Protein AF-A0A3D4B0F4-F1 (afdb_monomer)

Radius of gyration: 15.71 Å; Cα contacts (8 Å, |Δi|>4): 217; chains: 1; bounding box: 36×39×37 Å

Mean predicted aligned error: 4.72 Å

Sequence (149 aa):
MQ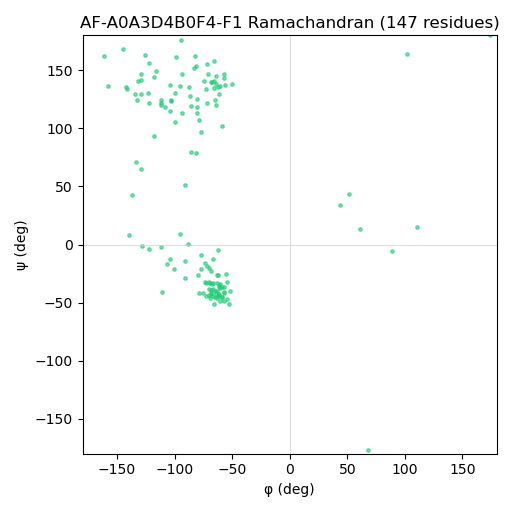TLDLKVFEVMEYTDGGFYTGSPDLPRSIVDAYYDGMPEAIGFVNGYTPAYTFTVRDKRPLISYDYYLSPTQPEADAAADLEELAVINRKRPYFLLMHVRNFSDIKRVQRVLNRLSPQFELVPLDTFLKMAGETPTFAERYRGDTQGG

Secondary structure (DSSP, 8-state):
-TTTT--EEEE---TTTHHHHS--SPPHHHHHHHHHH-TT-SEEEE-SS----EEEETTEEEE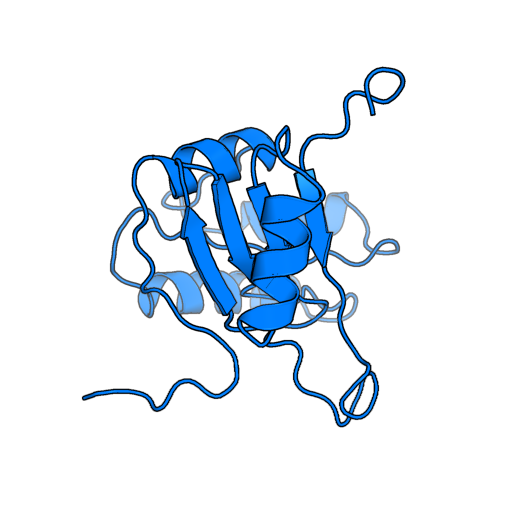E-SEEE-SSS-HHHHHHHHHHHHHH--SSS----EEE-TTS-HHHHHHHHTTS-TT-----HHHHHHHHHHS--SPPB-TT-----

Solvent-accessible surface area (backbone atoms only — not comparable to full-atom values): 8778 Å² total; per-residue (Å²): 106,84,90,74,74,68,35,70,49,78,44,78,61,40,89,66,52,36,92,88,67,28,60,46,38,44,39,61,72,60,53,50,52,50,55,72,75,41,74,79,40,49,25,38,37,30,35,75,50,56,30,68,26,30,44,68,55,95,44,24,20,35,43,28,22,66,36,54,55,58,86,80,60,54,54,67,57,57,27,50,53,56,51,50,52,52,66,71,48,71,59,77,74,64,90,81,36,70,39,71,54,91,87,52,56,68,68,56,54,50,58,22,58,72,66,50,63,89,89,66,80,94,69,58,69,69,60,47,31,46,51,43,19,72,62,63,66,74,70,76,39,39,43,87,63,76,87,77,129

pLDDT: mean 90.5, std 11.43, range [32.56, 98.38]

Foldseek 3Di:
DVVPPDQEEEDADAPQPGDPGDAQFAAPVVVVCCCVVRVRHLEYETHQAFHDAWDADPLHIYYYAHHEDDQPDDLVVLLVVVVVVCVVLVFPPDLHHYHDDPPHDPVSVVSSVVPHDPSDDDDDPSVSSNVCSVDPPDDHDGPPDDPDD

Structure (mmCIF, N/CA/C/O backbone):
data_AF-A0A3D4B0F4-F1
#
_entry.id   AF-A0A3D4B0F4-F1
#
loop_
_atom_site.group_PDB
_atom_site.id
_atom_site.type_symbol
_atom_site.label_atom_id
_atom_site.label_alt_id
_atom_site.label_comp_id
_atom_site.label_asym_id
_atom_site.label_entity_id
_atom_site.label_seq_id
_atom_site.pdbx_PDB_ins_code
_atom_site.Cartn_x
_atom_site.Cartn_y
_atom_site.Cartn_z
_atom_site.occupancy
_atom_site.B_iso_or_equiv
_atom_site.auth_seq_id
_atom_site.auth_comp_id
_atom_site.auth_asym_id
_atom_site.auth_atom_id
_atom_site.pdbx_PDB_model_num
ATOM 1 N N . MET A 1 1 ? 4.966 -16.691 16.009 1.00 57.59 1 MET A N 1
ATOM 2 C CA . MET A 1 1 ? 5.269 -15.253 15.816 1.00 57.59 1 MET A CA 1
ATOM 3 C C . MET A 1 1 ? 5.168 -14.424 17.106 1.00 57.59 1 MET A C 1
ATOM 5 O O . MET A 1 1 ? 5.315 -13.213 17.041 1.00 57.59 1 MET A O 1
ATOM 9 N N . GLN A 1 2 ? 5.025 -15.040 18.292 1.00 60.84 2 GLN A N 1
ATOM 10 C CA . GLN A 1 2 ? 4.823 -14.304 19.554 1.00 60.84 2 GLN A CA 1
ATOM 11 C C . GLN A 1 2 ? 6.057 -13.533 20.056 1.00 60.84 2 GLN A C 1
ATOM 13 O O . GLN A 1 2 ? 5.914 -12.598 20.831 1.00 60.84 2 GLN A O 1
ATOM 18 N N . THR A 1 3 ? 7.265 -13.882 19.606 1.00 72.62 3 THR A N 1
ATOM 19 C CA . THR A 1 3 ? 8.502 -13.215 20.051 1.00 72.62 3 THR A CA 1
ATOM 20 C C . THR A 1 3 ? 8.758 -11.873 19.358 1.00 72.62 3 THR A C 1
ATOM 22 O O . THR A 1 3 ? 9.437 -11.029 19.930 1.00 72.62 3 THR A O 1
ATOM 25 N N . LEU A 1 4 ? 8.245 -11.671 18.137 1.00 72.31 4 LEU A N 1
ATOM 26 C CA . LEU A 1 4 ? 8.558 -10.496 17.306 1.00 72.31 4 LEU A CA 1
ATOM 27 C C . LEU A 1 4 ? 7.363 -9.540 17.109 1.00 72.31 4 LEU A C 1
ATOM 29 O O . LEU A 1 4 ? 7.530 -8.524 16.447 1.00 72.31 4 LEU A O 1
ATOM 33 N N . ASP A 1 5 ? 6.181 -9.863 17.656 1.00 81.31 5 ASP A N 1
ATOM 34 C CA . ASP A 1 5 ? 4.910 -9.117 17.501 1.00 81.31 5 ASP A CA 1
ATOM 35 C C . ASP A 1 5 ? 4.623 -8.641 16.058 1.00 81.31 5 ASP A C 1
ATOM 37 O O . ASP A 1 5 ? 4.041 -7.585 15.816 1.00 81.31 5 ASP A O 1
ATOM 41 N N . LEU A 1 6 ? 5.043 -9.436 15.067 1.00 85.19 6 LEU A N 1
ATOM 42 C CA . LEU A 1 6 ? 4.792 -9.157 13.656 1.00 85.19 6 LEU A CA 1
ATOM 43 C C . LEU A 1 6 ? 3.371 -9.594 13.310 1.00 85.19 6 LEU A C 1
ATOM 45 O O . LEU A 1 6 ? 3.038 -10.775 13.422 1.00 85.19 6 LEU A O 1
ATOM 49 N N . LYS A 1 7 ? 2.542 -8.634 12.894 1.00 90.12 7 LYS A N 1
ATOM 50 C CA . LYS A 1 7 ? 1.128 -8.859 12.541 1.00 90.12 7 LYS A CA 1
ATOM 51 C C . LYS A 1 7 ? 0.737 -8.305 11.173 1.00 90.12 7 LYS A C 1
ATOM 53 O O . LYS A 1 7 ? -0.411 -8.454 10.767 1.00 90.12 7 LYS A O 1
ATOM 58 N N . VAL A 1 8 ? 1.673 -7.672 10.476 1.00 93.12 8 VAL A N 1
ATOM 59 C CA . VAL A 1 8 ? 1.498 -7.161 9.116 1.00 93.12 8 VAL A CA 1
ATOM 60 C C . VAL A 1 8 ? 2.567 -7.801 8.249 1.00 93.12 8 VAL A C 1
ATOM 62 O O . VAL A 1 8 ? 3.740 -7.797 8.624 1.00 93.12 8 VAL A O 1
ATOM 65 N N . PHE A 1 9 ? 2.154 -8.358 7.115 1.00 94.06 9 PHE A N 1
ATOM 66 C CA . PHE A 1 9 ? 3.040 -9.103 6.226 1.00 94.06 9 PHE A CA 1
ATOM 67 C C . PHE A 1 9 ? 2.922 -8.592 4.801 1.00 94.06 9 PHE A C 1
ATOM 69 O O . PHE A 1 9 ? 1.835 -8.267 4.329 1.00 94.06 9 PHE A O 1
ATOM 76 N N . GLU A 1 10 ? 4.058 -8.541 4.126 1.00 93.38 10 GLU A N 1
ATOM 77 C CA . GLU A 1 10 ? 4.158 -8.145 2.731 1.00 93.38 10 GLU A CA 1
ATOM 78 C C . GLU A 1 10 ? 4.369 -9.375 1.851 1.00 93.38 10 GLU A C 1
ATOM 80 O O . GLU A 1 10 ? 5.149 -10.273 2.182 1.00 93.38 10 GLU A O 1
ATOM 85 N N . VAL A 1 11 ? 3.661 -9.404 0.725 1.00 93.12 11 VAL A N 1
ATOM 86 C CA . VAL A 1 11 ? 3.781 -10.420 -0.313 1.00 93.12 11 VAL A CA 1
ATOM 87 C C . VAL A 1 11 ? 4.456 -9.792 -1.526 1.00 93.12 11 VAL A C 1
ATOM 89 O O . VAL A 1 11 ? 3.931 -8.861 -2.134 1.00 93.12 11 VAL A O 1
ATOM 92 N N . MET A 1 12 ? 5.623 -10.322 -1.888 1.00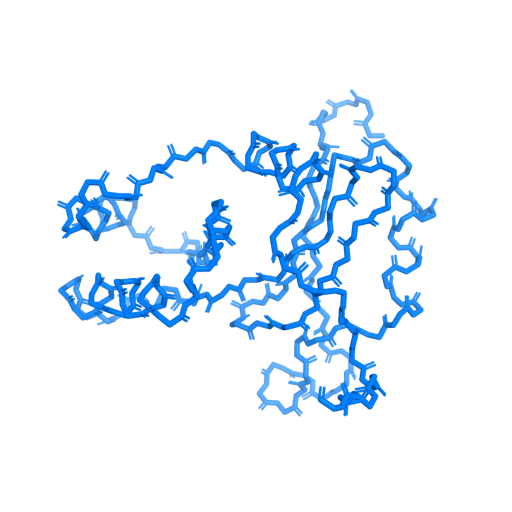 87.69 12 MET A N 1
ATOM 93 C CA . MET A 1 12 ? 6.330 -9.980 -3.121 1.00 87.69 12 MET A CA 1
ATOM 94 C C . MET A 1 12 ? 6.452 -11.238 -3.980 1.00 87.69 12 MET A C 1
ATOM 96 O O . MET A 1 12 ? 7.380 -12.027 -3.803 1.00 87.69 12 MET A O 1
ATOM 100 N N . GLU A 1 13 ? 5.500 -11.437 -4.888 1.00 81.88 13 GLU A N 1
ATOM 101 C CA . GLU A 1 13 ? 5.450 -12.610 -5.765 1.00 81.88 13 GLU A CA 1
ATOM 102 C C . GLU A 1 13 ? 6.005 -12.288 -7.162 1.00 81.88 13 GLU A C 1
ATOM 104 O O . GLU A 1 13 ? 5.611 -11.307 -7.790 1.00 81.88 13 GLU A O 1
ATOM 109 N N . TYR A 1 14 ? 6.914 -13.133 -7.654 1.00 75.56 14 TYR A N 1
ATOM 110 C CA . TYR A 1 14 ? 7.620 -12.975 -8.931 1.00 75.56 14 TYR A CA 1
ATOM 111 C C . TYR A 1 14 ? 7.790 -14.282 -9.715 1.00 75.56 14 TYR A C 1
ATOM 113 O O . TYR A 1 14 ? 8.502 -14.306 -10.722 1.00 75.56 14 TYR A O 1
ATOM 121 N N . THR A 1 15 ? 7.173 -15.386 -9.293 1.00 73.12 15 THR A N 1
ATOM 122 C CA . THR A 1 15 ? 7.355 -16.694 -9.940 1.00 73.12 15 THR A CA 1
ATOM 123 C C . THR A 1 15 ? 6.891 -16.712 -11.395 1.00 73.12 15 THR A C 1
ATOM 125 O O . THR A 1 15 ? 7.406 -17.491 -12.189 1.00 73.12 15 THR A O 1
ATOM 128 N N . ASP A 1 16 ? 5.948 -15.846 -11.766 1.00 70.12 16 ASP A N 1
ATOM 129 C CA . ASP A 1 16 ? 5.357 -15.780 -13.106 1.00 70.12 16 ASP A CA 1
ATOM 130 C C . ASP A 1 16 ? 6.108 -14.810 -14.033 1.00 70.12 16 ASP A C 1
ATOM 132 O O . ASP A 1 16 ? 5.512 -13.910 -14.605 1.00 70.12 16 ASP A O 1
ATOM 136 N N . GLY A 1 17 ? 7.435 -14.936 -14.137 1.00 64.31 17 GLY A N 1
ATOM 137 C CA . GLY A 1 17 ? 8.236 -14.140 -15.079 1.00 64.31 17 GLY A CA 1
ATOM 138 C C . GLY A 1 17 ? 9.164 -13.094 -14.456 1.00 64.31 17 GLY A C 1
ATOM 139 O O . GLY A 1 17 ? 9.673 -12.240 -15.171 1.00 64.31 17 GLY A O 1
ATOM 140 N N . GLY A 1 18 ? 9.454 -13.132 -13.156 1.00 64.62 18 GLY A N 1
ATOM 141 C CA . GLY A 1 18 ? 10.449 -12.245 -12.541 1.00 64.62 18 GLY A CA 1
ATOM 142 C C . GLY A 1 18 ? 10.051 -10.761 -12.518 1.00 64.62 18 GLY A C 1
ATOM 143 O O . GLY A 1 18 ? 8.962 -10.375 -12.930 1.00 64.62 18 GLY A O 1
ATOM 144 N N . PHE A 1 19 ? 10.958 -9.906 -12.034 1.00 64.25 19 PHE A N 1
ATOM 145 C CA . PHE A 1 19 ? 10.663 -8.498 -11.717 1.00 64.25 19 PHE A CA 1
ATOM 146 C C . PHE A 1 19 ? 10.112 -7.666 -12.886 1.00 64.25 19 PHE A C 1
ATOM 148 O O . PHE A 1 19 ? 9.275 -6.795 -12.677 1.00 64.25 19 PHE A O 1
ATOM 155 N N . TYR A 1 20 ? 10.603 -7.908 -14.104 1.00 66.19 20 TYR A N 1
ATOM 156 C CA . TYR A 1 20 ? 10.293 -7.076 -15.273 1.00 66.19 20 TYR A CA 1
ATOM 157 C C . TYR A 1 20 ? 9.224 -7.661 -16.191 1.00 66.19 20 TYR A C 1
ATOM 159 O O . TYR A 1 20 ? 8.655 -6.924 -16.991 1.00 66.19 20 TYR A O 1
ATOM 167 N N . THR A 1 21 ? 8.993 -8.973 -16.127 1.00 67.06 21 THR A N 1
ATOM 168 C CA . THR A 1 21 ? 8.099 -9.661 -17.068 1.00 67.06 21 THR A CA 1
ATOM 169 C C . THR A 1 21 ? 6.952 -10.399 -16.391 1.00 67.06 21 THR A C 1
ATOM 171 O O . THR A 1 21 ? 6.082 -10.902 -17.095 1.00 67.06 21 THR A O 1
ATOM 174 N N . GLY A 1 22 ? 6.916 -10.425 -15.055 1.00 74.75 22 GLY A N 1
ATOM 175 C CA . GLY A 1 22 ? 5.818 -11.002 -14.294 1.00 74.75 22 GLY A CA 1
ATOM 176 C C . GLY A 1 22 ? 4.799 -9.998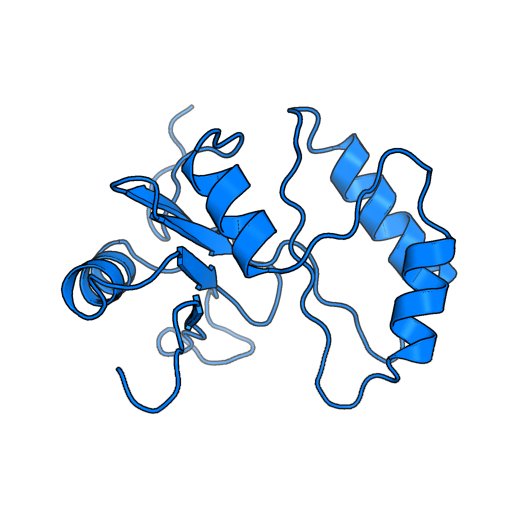 -13.777 1.00 74.75 22 GLY A C 1
ATOM 177 O O . GLY A 1 22 ? 5.046 -8.796 -13.696 1.00 74.75 22 GLY A O 1
ATOM 178 N N . SER A 1 23 ? 3.628 -10.523 -13.425 1.00 84.12 23 SER A N 1
ATOM 179 C CA . SER A 1 23 ? 2.544 -9.757 -12.813 1.00 84.12 23 SER A CA 1
ATOM 180 C C . SER A 1 23 ? 2.718 -9.698 -11.292 1.00 84.12 23 SER A C 1
ATOM 182 O O . SER A 1 23 ? 2.773 -10.765 -10.675 1.00 84.12 23 SER A O 1
ATOM 184 N N . PRO A 1 24 ? 2.692 -8.505 -10.668 1.00 88.06 24 PRO A N 1
ATOM 185 C CA . PRO A 1 24 ? 2.700 -8.380 -9.212 1.00 88.06 24 PRO A CA 1
ATOM 186 C C . PRO A 1 24 ? 1.325 -8.688 -8.585 1.00 88.06 24 PRO A C 1
ATOM 188 O O . PRO A 1 24 ? 1.210 -8.791 -7.366 1.00 88.06 24 PRO A O 1
ATOM 191 N N . ASP A 1 25 ? 0.271 -8.847 -9.396 1.00 92.12 25 ASP A N 1
ATOM 192 C CA . ASP A 1 25 ? -1.035 -9.320 -8.927 1.00 92.12 25 ASP A CA 1
ATOM 193 C C . ASP A 1 25 ? -0.954 -10.798 -8.508 1.00 92.12 25 ASP A C 1
ATOM 195 O O . ASP A 1 25 ? -0.349 -11.628 -9.198 1.00 92.12 25 ASP A O 1
ATOM 199 N N . LEU A 1 26 ? -1.627 -11.146 -7.414 1.00 93.62 26 LEU A N 1
ATOM 200 C CA . LEU A 1 26 ? -1.651 -12.491 -6.854 1.00 93.62 26 LEU A CA 1
ATOM 201 C C . LEU A 1 26 ? -2.878 -13.269 -7.336 1.00 93.62 26 LEU A C 1
ATOM 203 O O . LEU A 1 26 ? -3.996 -12.740 -7.323 1.00 93.62 26 LEU A O 1
ATOM 207 N N . PRO A 1 27 ? -2.718 -14.548 -7.712 1.00 93.19 27 PRO A N 1
ATOM 208 C CA . PRO A 1 27 ? -3.857 -15.430 -7.900 1.00 93.19 27 PRO A CA 1
ATOM 209 C C . PRO A 1 27 ? -4.465 -15.787 -6.537 1.00 93.19 27 PRO A C 1
ATOM 211 O O . PRO A 1 27 ? -3.776 -15.809 -5.512 1.00 93.19 27 PRO A O 1
ATOM 214 N N . ARG A 1 28 ? -5.757 -16.133 -6.536 1.00 95.31 28 ARG A N 1
ATOM 215 C CA . ARG A 1 28 ? -6.510 -16.468 -5.316 1.00 95.31 28 ARG A CA 1
ATOM 216 C C . ARG A 1 28 ? -5.819 -17.528 -4.455 1.00 95.31 28 ARG A C 1
ATOM 218 O O . ARG A 1 28 ? -5.740 -17.352 -3.249 1.00 95.31 28 ARG A O 1
ATOM 225 N N . SER A 1 29 ? -5.233 -18.555 -5.072 1.00 94.19 29 SER A N 1
ATOM 226 C CA . SER A 1 29 ? -4.552 -19.644 -4.361 1.00 94.19 29 SER A CA 1
ATOM 227 C C . SER A 1 29 ? -3.374 -19.182 -3.500 1.00 94.19 29 SER A C 1
ATOM 229 O O . SER A 1 29 ? -3.123 -19.762 -2.449 1.00 94.19 29 SER A O 1
ATOM 231 N N . ILE A 1 30 ? -2.644 -18.146 -3.931 1.00 94.38 30 ILE A N 1
ATOM 232 C CA . ILE A 1 30 ? -1.552 -17.582 -3.130 1.00 94.38 30 ILE A CA 1
ATOM 233 C C . ILE A 1 30 ? -2.138 -16.799 -1.964 1.00 94.38 30 ILE A C 1
ATOM 235 O O . ILE A 1 30 ? -1.711 -16.982 -0.830 1.00 94.38 30 ILE A O 1
ATOM 239 N N . VAL A 1 31 ? -3.167 -15.990 -2.219 1.00 96.44 31 VAL A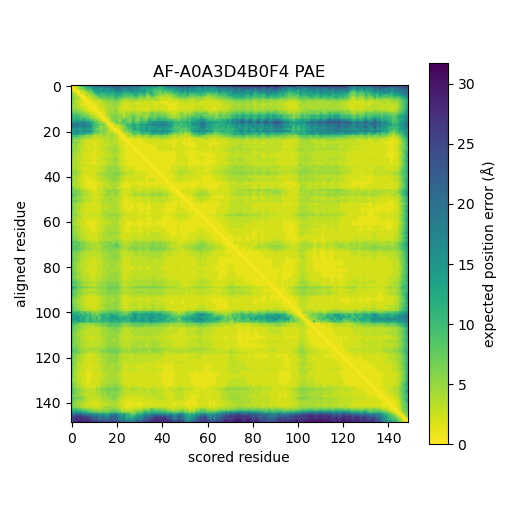 N 1
ATOM 240 C CA . VAL A 1 31 ? -3.850 -15.246 -1.159 1.00 96.44 31 VAL A CA 1
ATOM 241 C C . VAL A 1 31 ? -4.418 -16.192 -0.097 1.00 96.44 31 VAL A C 1
ATOM 243 O O . VAL A 1 31 ? -4.184 -15.974 1.088 1.00 96.44 31 VAL A O 1
ATOM 246 N N . ASP A 1 32 ? -5.078 -17.277 -0.504 1.00 96.69 32 ASP A N 1
ATOM 247 C CA . ASP A 1 32 ? -5.610 -18.308 0.396 1.00 96.69 32 ASP A CA 1
ATOM 248 C C . ASP A 1 32 ? -4.519 -18.871 1.319 1.00 96.69 32 ASP A C 1
ATOM 250 O O . ASP A 1 32 ? -4.693 -18.891 2.537 1.00 96.69 32 ASP A O 1
ATOM 254 N N . ALA A 1 33 ? -3.351 -19.211 0.765 1.00 96.19 33 ALA A N 1
ATOM 255 C CA . ALA A 1 33 ? -2.231 -19.733 1.543 1.00 96.19 33 ALA A CA 1
ATOM 256 C C . ALA A 1 33 ? -1.752 -18.765 2.644 1.00 96.19 33 ALA A C 1
ATOM 258 O O . ALA A 1 33 ? -1.401 -19.210 3.739 1.00 96.19 33 ALA A O 1
ATOM 259 N N . TYR A 1 34 ? -1.763 -17.450 2.393 1.00 95.69 34 TYR A N 1
ATOM 260 C CA . TYR A 1 34 ? -1.419 -16.448 3.410 1.00 95.69 34 TYR A CA 1
ATOM 261 C C . TYR A 1 34 ? -2.485 -16.341 4.504 1.00 95.69 34 TYR A C 1
ATOM 263 O O . TYR A 1 34 ? -2.141 -16.304 5.687 1.00 95.69 34 TYR A O 1
ATOM 271 N N . TYR A 1 35 ? -3.769 -16.331 4.140 1.00 97.06 35 TYR A N 1
ATOM 272 C CA . TYR A 1 35 ? -4.859 -16.271 5.119 1.00 97.06 35 TYR A CA 1
ATOM 273 C C . TYR A 1 35 ? -4.893 -17.498 6.038 1.00 97.06 35 TYR A C 1
ATOM 275 O O . TYR A 1 35 ? -5.120 -17.336 7.242 1.00 97.06 35 TYR A O 1
ATOM 283 N N . ASP A 1 36 ? -4.638 -18.684 5.480 1.00 96.81 36 ASP A N 1
ATOM 284 C CA . ASP A 1 36 ? -4.622 -19.957 6.205 1.00 96.81 36 ASP A CA 1
ATOM 285 C C . ASP A 1 36 ? -3.356 -20.111 7.058 1.00 96.81 36 ASP A C 1
ATOM 287 O O . ASP A 1 36 ? -3.414 -20.548 8.208 1.00 96.81 36 ASP A O 1
ATOM 291 N N . GLY A 1 37 ? -2.198 -19.724 6.513 1.00 94.94 37 GLY A N 1
ATOM 292 C CA . GLY A 1 37 ? -0.905 -19.842 7.188 1.00 94.94 37 GLY A CA 1
ATOM 293 C C . GLY A 1 37 ? -0.653 -18.782 8.264 1.00 94.94 37 GLY A C 1
ATOM 294 O O . GLY A 1 37 ? 0.183 -18.992 9.146 1.00 94.94 37 GLY A O 1
ATOM 295 N N . MET A 1 38 ? -1.358 -17.646 8.214 1.00 94.44 38 MET A N 1
ATOM 296 C CA . MET A 1 38 ? -1.162 -16.510 9.123 1.00 94.44 38 MET A CA 1
ATOM 297 C C . MET A 1 38 ? -2.486 -16.048 9.763 1.00 94.44 38 MET A C 1
ATOM 299 O O . MET A 1 38 ? -2.931 -14.916 9.548 1.00 94.44 38 MET A O 1
ATOM 303 N N . PRO A 1 39 ? -3.126 -16.888 10.600 1.00 93.19 39 PRO A N 1
ATOM 304 C CA . PRO A 1 39 ? -4.432 -16.582 11.187 1.00 93.19 39 PRO A CA 1
ATOM 305 C C . PRO A 1 39 ? -4.422 -15.355 12.114 1.00 93.19 39 PRO A C 1
ATOM 307 O O . PRO A 1 39 ? -5.441 -14.686 12.253 1.00 93.19 39 PRO A O 1
ATOM 310 N N . GLU A 1 40 ? -3.275 -15.026 12.716 1.00 92.44 40 GLU A N 1
ATOM 311 C CA . GLU A 1 40 ? -3.115 -13.893 13.644 1.00 92.44 40 GLU A CA 1
ATOM 312 C C . GLU A 1 40 ? -2.753 -12.561 12.952 1.00 92.44 40 GLU A C 1
ATOM 314 O O . GLU A 1 40 ? -2.559 -11.549 13.630 1.00 92.44 40 GLU A O 1
ATOM 319 N N . ALA A 1 41 ? -2.629 -12.539 11.619 1.00 95.38 41 ALA A N 1
ATOM 320 C CA . ALA A 1 41 ? -2.311 -11.317 10.8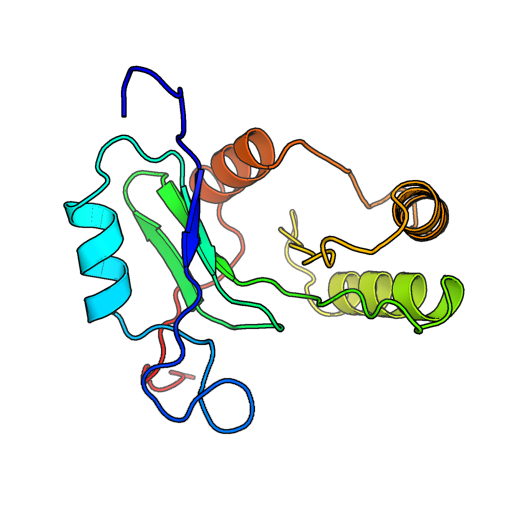86 1.00 95.38 41 ALA A CA 1
ATOM 321 C C . ALA A 1 41 ? -3.463 -10.300 10.964 1.00 95.38 41 ALA A C 1
ATOM 323 O O . ALA A 1 41 ? -4.633 -10.653 10.838 1.00 95.38 41 ALA A O 1
ATOM 324 N N . ILE A 1 42 ? -3.123 -9.021 11.120 1.00 96.50 42 ILE A N 1
ATOM 325 C CA . ILE A 1 42 ? -4.066 -7.901 10.999 1.00 96.50 42 ILE A CA 1
ATOM 326 C C . ILE A 1 42 ? -4.427 -7.677 9.527 1.00 96.50 42 ILE A C 1
ATOM 328 O O . ILE A 1 42 ? -5.547 -7.286 9.221 1.00 96.50 42 ILE A O 1
ATOM 332 N N . GLY A 1 43 ? -3.490 -7.938 8.617 1.00 97.25 43 GLY A N 1
ATOM 333 C CA . GLY A 1 43 ? -3.680 -7.802 7.182 1.00 97.25 43 GLY A CA 1
ATOM 334 C C . GLY A 1 43 ? -2.381 -8.021 6.418 1.00 97.25 43 GLY A C 1
ATOM 335 O O . GLY A 1 43 ? -1.319 -8.263 7.003 1.00 97.25 43 GLY A O 1
ATOM 336 N N . PHE A 1 44 ? -2.490 -7.912 5.102 1.00 97.81 44 PHE A N 1
ATOM 337 C CA . PHE A 1 44 ? -1.424 -8.175 4.153 1.00 97.81 44 PHE A CA 1
ATOM 338 C C . PHE A 1 44 ? -1.274 -7.000 3.189 1.00 97.81 44 PHE A C 1
ATOM 340 O O . PHE A 1 44 ? -2.257 -6.354 2.818 1.00 97.81 44 PHE A O 1
ATOM 347 N N . VAL A 1 45 ? -0.045 -6.748 2.756 1.00 97.25 45 VAL A N 1
ATOM 348 C CA . VAL A 1 45 ? 0.248 -5.825 1.656 1.00 97.25 45 VAL A CA 1
ATOM 349 C C . VAL A 1 45 ? 0.864 -6.590 0.491 1.00 97.25 45 VAL A C 1
ATOM 351 O O . VAL A 1 45 ? 1.510 -7.613 0.709 1.00 97.25 45 VAL A O 1
ATOM 354 N N . ASN A 1 46 ? 0.638 -6.144 -0.743 1.00 96.00 46 ASN A N 1
ATOM 355 C CA . ASN A 1 46 ? 1.118 -6.845 -1.936 1.00 96.00 46 ASN A CA 1
ATOM 356 C C . ASN A 1 46 ? 1.821 -5.924 -2.940 1.00 96.00 46 ASN A C 1
ATOM 358 O O . ASN A 1 46 ? 1.344 -4.830 -3.245 1.00 96.00 46 ASN A O 1
ATOM 362 N N . GLY A 1 47 ? 2.892 -6.447 -3.531 1.00 90.75 47 GLY A N 1
ATOM 363 C CA . GLY A 1 47 ? 3.610 -5.842 -4.643 1.00 90.75 47 GLY A CA 1
ATOM 364 C C . GLY A 1 47 ? 4.899 -5.143 -4.222 1.00 90.75 47 GLY A C 1
ATOM 365 O O . GLY A 1 47 ? 5.134 -4.846 -3.061 1.00 90.75 47 GLY A O 1
ATOM 366 N N . TYR A 1 48 ? 5.749 -4.872 -5.205 1.00 87.06 48 TYR A N 1
ATOM 367 C CA . TYR A 1 48 ? 6.899 -3.966 -5.069 1.00 87.06 48 TYR A CA 1
ATOM 368 C C . TYR A 1 48 ? 6.674 -2.701 -5.897 1.00 87.06 48 TYR A C 1
ATOM 370 O O . TYR A 1 48 ? 7.010 -1.587 -5.507 1.00 87.06 48 TYR A O 1
ATOM 378 N N . THR A 1 49 ? 6.132 -2.878 -7.095 1.00 87.75 49 THR A N 1
ATOM 379 C CA . THR A 1 49 ? 5.541 -1.823 -7.916 1.00 87.75 49 THR A CA 1
ATOM 380 C C . THR A 1 49 ? 4.036 -1.785 -7.656 1.00 87.75 49 THR A C 1
ATOM 382 O O . THR A 1 49 ? 3.536 -2.661 -6.942 1.00 87.75 49 THR A O 1
ATOM 385 N N . PRO A 1 50 ? 3.295 -0.831 -8.250 1.00 91.94 50 PRO A N 1
ATOM 386 C CA . PRO A 1 50 ? 1.845 -0.881 -8.201 1.00 91.94 50 PRO A CA 1
ATOM 387 C C . PRO A 1 50 ? 1.293 -2.246 -8.627 1.00 91.94 50 PRO A C 1
ATOM 389 O O . PRO A 1 50 ? 1.803 -2.853 -9.576 1.00 91.94 50 PRO A O 1
ATOM 392 N N . ALA A 1 51 ? 0.286 -2.721 -7.900 1.00 93.19 51 ALA A N 1
ATOM 393 C CA . ALA A 1 51 ? -0.3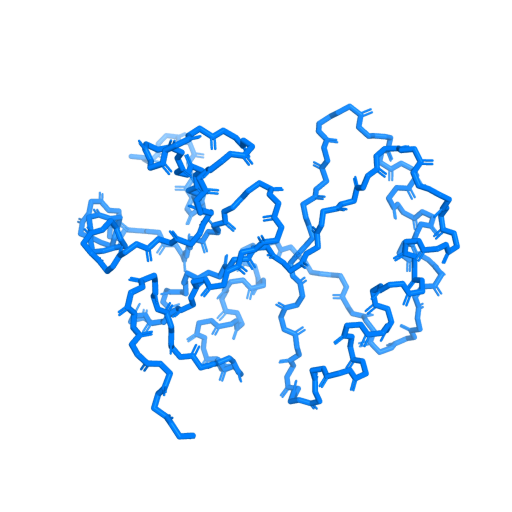96 -3.989 -8.133 1.00 93.19 51 ALA A CA 1
ATOM 394 C C . ALA A 1 51 ? -1.889 -3.857 -7.798 1.00 93.19 51 ALA A C 1
ATOM 396 O O . ALA A 1 51 ? -2.324 -2.869 -7.210 1.00 93.19 51 ALA A O 1
ATOM 397 N N . TYR A 1 52 ? -2.689 -4.850 -8.179 1.00 93.44 52 TYR A N 1
ATOM 398 C CA . TYR A 1 52 ? -4.150 -4.756 -8.182 1.00 93.44 52 TYR A CA 1
ATOM 399 C C . TYR A 1 52 ? -4.828 -6.010 -7.631 1.00 93.44 52 TYR A C 1
ATOM 401 O O . TYR A 1 52 ? -5.816 -6.495 -8.184 1.00 93.44 52 TYR A O 1
ATOM 409 N N . THR A 1 53 ? -4.294 -6.548 -6.536 1.00 96.06 53 THR A N 1
ATOM 410 C CA . THR A 1 53 ? -4.961 -7.585 -5.736 1.00 96.06 53 THR A CA 1
ATOM 411 C C . THR A 1 53 ? -5.534 -6.976 -4.469 1.00 96.06 53 THR A C 1
ATOM 413 O O . THR A 1 53 ? -4.798 -6.367 -3.688 1.00 96.06 53 THR A O 1
ATOM 416 N N . PHE A 1 54 ? -6.834 -7.171 -4.269 1.00 97.19 54 PHE A N 1
ATOM 417 C CA . PHE A 1 54 ? -7.576 -6.616 -3.147 1.00 97.19 54 PHE A CA 1
ATOM 418 C C . PHE A 1 54 ? -8.591 -7.632 -2.635 1.00 97.19 54 PHE A C 1
ATOM 420 O O . PHE A 1 54 ? -9.328 -8.225 -3.417 1.00 97.19 54 PHE A O 1
ATOM 427 N N . THR A 1 55 ? -8.663 -7.832 -1.325 1.00 98.06 55 THR A N 1
ATOM 428 C CA . THR A 1 55 ? -9.720 -8.631 -0.683 1.00 98.06 55 THR A CA 1
ATOM 429 C C . THR A 1 55 ? -9.787 -8.286 0.800 1.00 98.06 55 THR A C 1
ATOM 431 O O . THR A 1 55 ? -8.844 -7.723 1.357 1.00 98.06 55 THR A O 1
ATOM 434 N N . VAL A 1 56 ? -10.898 -8.619 1.453 1.00 98.12 56 VAL A N 1
ATOM 435 C CA . VAL A 1 56 ? -11.021 -8.577 2.911 1.00 98.12 56 VAL A CA 1
ATOM 436 C C . VAL A 1 56 ? -11.688 -9.857 3.380 1.00 98.12 56 VAL A C 1
ATOM 438 O O . VAL A 1 56 ? -12.759 -10.210 2.894 1.00 98.12 56 VAL A O 1
ATOM 441 N N . ARG A 1 57 ? -11.085 -10.529 4.365 1.00 97.38 57 ARG A N 1
ATOM 442 C CA . ARG A 1 57 ? -11.660 -11.719 5.008 1.00 97.38 57 ARG A CA 1
ATOM 443 C C . ARG A 1 57 ? -11.558 -11.569 6.511 1.00 97.38 57 ARG A C 1
ATOM 445 O O . ARG A 1 57 ? -10.473 -11.322 7.027 1.00 97.38 57 ARG A O 1
ATOM 452 N N . ASP A 1 58 ? -12.684 -11.666 7.209 1.00 96.25 58 ASP A N 1
ATOM 453 C CA . ASP A 1 58 ? -12.750 -11.508 8.669 1.00 96.25 58 ASP A CA 1
ATOM 454 C C . ASP A 1 58 ? -12.073 -10.219 9.167 1.00 96.25 58 ASP A C 1
ATOM 456 O O . ASP A 1 58 ? -11.309 -10.231 10.128 1.00 96.25 58 ASP A O 1
ATOM 460 N N . LYS A 1 59 ? -12.322 -9.100 8.469 1.00 97.56 59 LYS A N 1
ATOM 461 C CA . LYS A 1 59 ? -11.698 -7.784 8.713 1.00 97.56 59 LYS A CA 1
ATOM 462 C C . LYS A 1 59 ? -10.171 -7.740 8.557 1.00 97.56 59 LYS A C 1
ATOM 464 O O . LYS A 1 59 ? -9.555 -6.755 8.948 1.00 97.56 59 LYS A O 1
ATOM 469 N N . ARG A 1 60 ? -9.556 -8.764 7.969 1.00 97.75 60 ARG A N 1
ATOM 470 C CA . ARG A 1 60 ? -8.137 -8.780 7.606 1.00 97.75 60 ARG A CA 1
ATOM 471 C C . ARG A 1 60 ? -8.027 -8.464 6.116 1.00 97.75 60 ARG A C 1
ATOM 473 O O . ARG A 1 60 ? -8.409 -9.316 5.305 1.00 97.75 60 ARG A O 1
ATOM 480 N N . PRO A 1 61 ? -7.601 -7.258 5.714 1.00 98.25 61 PRO A N 1
ATOM 481 C CA . PRO A 1 61 ? -7.499 -6.918 4.304 1.00 98.25 61 PRO A CA 1
ATOM 482 C C . PRO A 1 61 ? -6.181 -7.418 3.701 1.00 98.25 61 PRO A C 1
ATOM 484 O O . PRO A 1 61 ? -5.168 -7.496 4.394 1.00 98.25 61 PRO A O 1
ATOM 487 N N . LEU A 1 62 ? -6.192 -7.700 2.402 1.00 98.19 62 LEU A N 1
ATOM 488 C CA . LEU A 1 62 ? -5.007 -7.713 1.551 1.00 98.19 62 LEU A CA 1
ATOM 489 C C . LEU A 1 62 ? -5.137 -6.549 0.574 1.00 98.19 62 LEU A C 1
ATOM 491 O O . LEU A 1 62 ? -6.129 -6.477 -0.152 1.00 98.19 62 LEU A O 1
ATOM 495 N N . ILE A 1 63 ? -4.163 -5.638 0.581 1.00 97.50 63 ILE A N 1
ATOM 496 C CA . ILE A 1 63 ? -4.174 -4.417 -0.238 1.00 97.50 63 ILE A CA 1
ATOM 497 C C . ILE A 1 63 ? -2.855 -4.307 -0.989 1.00 97.50 63 ILE A C 1
ATOM 499 O O . ILE A 1 63 ? -1.782 -4.432 -0.406 1.00 97.50 63 ILE A O 1
ATOM 503 N N . SER A 1 64 ? -2.930 -4.085 -2.292 1.00 96.56 64 SER A N 1
ATOM 504 C CA . SER A 1 64 ? -1.736 -3.875 -3.104 1.00 96.56 64 SER A CA 1
ATOM 505 C C . SER A 1 64 ? -1.228 -2.438 -3.010 1.00 96.56 64 SER A C 1
ATOM 507 O O . SER A 1 64 ? -2.008 -1.526 -2.758 1.00 96.56 64 SER A O 1
ATOM 509 N N . TYR A 1 65 ? 0.071 -2.225 -3.223 1.00 96.25 65 TYR A N 1
ATOM 510 C CA . TYR A 1 65 ? 0.602 -0.874 -3.392 1.00 96.25 65 TYR A CA 1
ATOM 511 C C . TYR A 1 65 ? -0.041 -0.190 -4.601 1.00 96.25 65 TYR A C 1
ATOM 513 O O . TYR A 1 65 ? -0.134 -0.781 -5.674 1.00 96.25 65 TYR A O 1
ATOM 521 N N . ASP A 1 66 ? -0.417 1.076 -4.441 1.00 95.69 66 ASP A N 1
ATOM 522 C CA . ASP A 1 66 ? -0.937 1.920 -5.521 1.00 95.69 66 ASP A CA 1
ATOM 523 C C . ASP A 1 66 ? 0.184 2.687 -6.221 1.00 95.69 66 ASP A C 1
ATOM 525 O O . ASP A 1 66 ? 0.089 3.027 -7.400 1.00 95.69 66 ASP A O 1
ATOM 529 N N . TYR A 1 67 ? 1.258 2.982 -5.484 1.00 95.50 67 TYR A N 1
ATOM 530 C CA . TYR A 1 67 ? 2.318 3.867 -5.944 1.00 95.50 67 TYR A CA 1
ATOM 531 C C . TYR A 1 67 ? 3.699 3.386 -5.508 1.00 95.50 67 TYR A C 1
ATOM 533 O O . TYR A 1 67 ? 3.921 3.047 -4.345 1.00 95.50 67 TYR A O 1
ATOM 541 N N . TYR A 1 68 ? 4.659 3.416 -6.432 1.00 94.00 68 TYR A N 1
ATOM 542 C CA . TYR A 1 68 ? 6.073 3.216 -6.127 1.00 94.00 68 TYR A CA 1
ATOM 543 C C . TYR A 1 68 ? 6.793 4.562 -6.158 1.00 94.00 68 TYR A C 1
ATOM 545 O O . TYR A 1 68 ? 6.941 5.176 -7.216 1.00 94.00 68 TYR A O 1
ATOM 553 N N . LEU A 1 69 ? 7.297 5.004 -5.005 1.00 94.19 69 LEU A N 1
ATOM 554 C CA . LEU A 1 69 ? 8.057 6.243 -4.924 1.00 94.19 69 LEU A CA 1
ATOM 555 C C . LEU A 1 69 ? 9.472 6.029 -5.461 1.00 94.19 69 LEU A C 1
ATOM 557 O O . LEU A 1 69 ? 10.384 5.613 -4.740 1.00 94.19 69 LEU A O 1
ATOM 561 N N . SER A 1 70 ? 9.669 6.376 -6.733 1.00 90.69 70 SER A N 1
ATOM 562 C CA . SER A 1 70 ? 10.991 6.361 -7.350 1.00 90.69 70 SER A CA 1
ATOM 563 C C . SER A 1 70 ? 11.974 7.243 -6.562 1.00 90.69 70 SER A C 1
ATOM 565 O O . SER A 1 70 ? 11.616 8.356 -6.156 1.00 90.69 70 SER A O 1
ATOM 567 N N . PRO A 1 71 ? 13.225 6.792 -6.346 1.00 87.06 71 PRO A N 1
ATOM 568 C CA . PRO A 1 71 ? 14.233 7.556 -5.610 1.00 87.06 71 PRO A CA 1
ATOM 569 C C . PRO A 1 71 ? 14.704 8.810 -6.360 1.00 87.06 71 PRO A C 1
ATOM 571 O O . PRO A 1 71 ? 15.193 9.744 -5.731 1.00 87.06 71 PRO A O 1
ATOM 574 N N . THR A 1 72 ? 14.562 8.837 -7.688 1.00 89.31 72 THR A N 1
ATOM 575 C CA . THR A 1 72 ? 15.061 9.918 -8.554 1.00 89.31 72 THR A CA 1
ATOM 576 C C . THR A 1 72 ? 13.973 10.867 -9.038 1.00 89.31 72 THR A C 1
ATOM 578 O O . THR A 1 72 ? 14.294 11.925 -9.572 1.00 89.31 72 THR A O 1
ATOM 581 N N . GLN A 1 73 ? 12.698 10.515 -8.860 1.00 92.31 73 GLN A N 1
ATOM 582 C CA . GLN A 1 73 ? 11.591 11.368 -9.283 1.00 92.31 73 GLN A CA 1
ATOM 583 C C . GLN A 1 73 ? 11.587 12.690 -8.494 1.00 92.31 73 GLN A C 1
ATOM 585 O O . GLN A 1 73 ? 11.814 12.674 -7.277 1.00 92.31 73 GLN A O 1
ATOM 590 N N . PRO A 1 74 ? 11.330 13.840 -9.137 1.00 95.44 74 PRO A N 1
ATOM 591 C CA . PRO A 1 74 ? 11.177 15.102 -8.425 1.00 95.44 74 PRO A CA 1
ATOM 592 C C . PRO A 1 74 ? 10.061 15.038 -7.374 1.00 95.44 74 PRO A C 1
ATOM 594 O O . PRO A 1 74 ? 9.027 14.408 -7.569 1.00 95.44 74 PRO A O 1
ATOM 597 N N . GLU A 1 75 ? 10.264 15.705 -6.236 1.00 95.94 75 GLU A N 1
ATOM 598 C CA . GLU A 1 75 ? 9.305 15.675 -5.119 1.00 95.94 75 GLU A CA 1
ATOM 599 C C . GLU A 1 75 ? 7.941 16.273 -5.489 1.00 95.94 75 GLU A C 1
ATOM 601 O O . GLU A 1 75 ? 6.920 15.838 -4.966 1.00 95.94 75 GLU A O 1
ATOM 606 N N . ALA A 1 76 ? 7.937 17.283 -6.364 1.00 97.56 76 ALA A N 1
ATOM 607 C CA . ALA A 1 76 ? 6.714 17.913 -6.850 1.00 97.56 76 ALA A CA 1
ATOM 608 C C . ALA A 1 76 ? 5.907 16.960 -7.739 1.00 97.56 76 ALA A C 1
ATOM 610 O O . ALA A 1 76 ? 4.698 16.862 -7.561 1.00 97.56 76 ALA A O 1
ATOM 611 N N . ASP A 1 77 ? 6.582 16.220 -8.620 1.00 97.94 77 ASP A N 1
ATOM 612 C CA . ASP A 1 77 ? 5.942 15.256 -9.517 1.00 97.94 77 ASP A CA 1
ATOM 613 C C . ASP A 1 77 ? 5.359 14.089 -8.716 1.00 97.94 77 ASP A C 1
ATOM 615 O O . ASP A 1 77 ? 4.202 13.739 -8.893 1.00 97.94 77 ASP A O 1
ATOM 619 N N . ALA A 1 78 ? 6.112 13.555 -7.748 1.00 96.94 78 ALA A N 1
ATOM 620 C CA . ALA A 1 78 ? 5.604 12.494 -6.880 1.00 96.94 78 ALA A CA 1
ATOM 621 C C . ALA A 1 78 ? 4.371 12.936 -6.070 1.00 96.94 78 ALA A C 1
ATOM 623 O O . ALA A 1 78 ? 3.450 12.152 -5.870 1.00 96.94 78 ALA A O 1
ATOM 624 N N . ALA A 1 79 ? 4.334 14.188 -5.599 1.00 98.06 79 ALA A N 1
ATOM 625 C CA . ALA A 1 79 ? 3.154 14.721 -4.921 1.00 98.06 79 ALA A CA 1
ATOM 626 C C . ALA A 1 79 ? 1.964 14.888 -5.883 1.00 98.06 79 ALA A C 1
ATOM 628 O O . ALA A 1 79 ? 0.836 14.581 -5.507 1.00 98.06 79 ALA A O 1
ATOM 629 N N . ALA A 1 80 ? 2.212 15.335 -7.118 1.00 98.38 80 ALA A N 1
ATOM 630 C CA . ALA A 1 80 ? 1.180 15.474 -8.142 1.00 98.38 80 ALA A CA 1
ATOM 631 C C . ALA A 1 80 ? 0.562 14.120 -8.530 1.00 98.38 80 ALA A C 1
ATOM 633 O O . ALA A 1 80 ? -0.660 14.025 -8.613 1.00 98.38 80 ALA A O 1
ATOM 634 N N . ASP A 1 81 ? 1.375 13.070 -8.670 1.00 97.81 81 ASP A N 1
ATOM 635 C CA . ASP A 1 81 ? 0.890 11.716 -8.964 1.00 97.81 81 ASP A CA 1
ATOM 636 C C . ASP A 1 81 ? -0.032 11.193 -7.847 1.00 97.81 81 ASP A C 1
ATOM 638 O O . ASP A 1 81 ? -1.093 10.622 -8.107 1.00 97.81 81 ASP A O 1
ATOM 642 N N . LEU A 1 82 ? 0.334 11.421 -6.579 1.00 97.81 82 LEU A N 1
ATOM 643 C CA . LEU A 1 82 ? -0.489 11.031 -5.427 1.00 97.81 82 LEU A CA 1
ATOM 644 C C . LEU A 1 82 ? -1.826 11.791 -5.390 1.00 97.81 82 LEU A C 1
ATOM 646 O O . LEU A 1 82 ? -2.865 11.193 -5.102 1.00 97.81 82 LEU A O 1
ATOM 650 N N . GLU A 1 83 ? -1.819 13.088 -5.709 1.00 98.19 83 GLU A N 1
ATOM 651 C CA . GLU A 1 83 ? -3.038 13.894 -5.851 1.00 98.19 83 GLU A CA 1
ATOM 652 C C . GLU A 1 83 ? -3.935 13.373 -6.979 1.00 98.19 83 GLU A C 1
ATOM 654 O O . GLU A 1 83 ? -5.144 13.213 -6.791 1.00 98.19 83 GLU A O 1
ATOM 659 N N . GLU A 1 84 ? -3.357 13.047 -8.135 1.00 98.00 84 GLU A N 1
ATOM 660 C CA . GLU A 1 84 ? -4.096 12.487 -9.266 1.00 98.00 84 GLU A CA 1
ATOM 661 C C . GLU A 1 84 ? -4.746 11.145 -8.903 1.00 98.00 84 GLU A C 1
ATOM 663 O O . GLU A 1 84 ? -5.941 10.949 -9.153 1.00 98.00 84 GLU A O 1
ATOM 668 N N . LEU A 1 85 ? -4.020 10.259 -8.213 1.00 97.06 85 LEU A N 1
ATOM 669 C CA . LEU A 1 85 ? -4.579 9.005 -7.702 1.00 97.06 85 LEU A CA 1
ATOM 670 C C . LEU A 1 85 ? -5.790 9.244 -6.790 1.00 97.06 85 LEU A C 1
ATOM 672 O O . LEU A 1 85 ? -6.787 8.524 -6.899 1.00 97.06 85 LEU A O 1
ATOM 676 N N . ALA A 1 86 ? -5.748 10.257 -5.920 1.00 96.69 86 ALA A N 1
ATOM 677 C CA . ALA A 1 86 ? -6.881 10.606 -5.064 1.00 96.69 86 ALA A CA 1
ATOM 678 C C . ALA A 1 86 ? -8.067 11.201 -5.844 1.00 96.69 86 ALA A C 1
ATOM 680 O O . ALA A 1 86 ? -9.226 10.971 -5.472 1.00 96.69 86 ALA A O 1
ATOM 681 N N . VAL A 1 87 ? -7.814 11.944 -6.924 1.00 96.69 87 VAL A N 1
ATOM 682 C CA . VAL A 1 87 ? -8.857 12.489 -7.812 1.00 96.69 87 VAL A CA 1
ATOM 683 C C . VAL A 1 87 ? -9.568 11.378 -8.587 1.00 96.69 87 VAL A C 1
ATOM 685 O O . VAL A 1 87 ? -10.800 11.401 -8.704 1.00 96.69 87 VAL A O 1
ATOM 688 N N 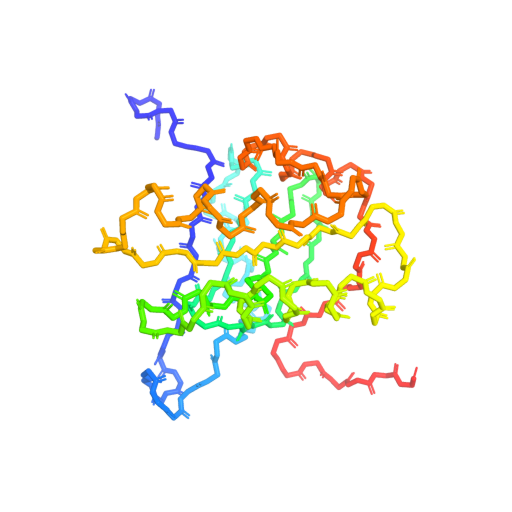. ILE A 1 88 ? -8.815 10.402 -9.100 1.00 96.12 88 ILE A N 1
ATOM 689 C CA . ILE A 1 88 ? -9.353 9.273 -9.868 1.00 96.12 88 ILE A CA 1
ATOM 690 C C . ILE A 1 88 ? -10.153 8.338 -8.951 1.00 96.12 88 ILE A C 1
ATOM 692 O O . ILE A 1 88 ? -11.290 7.972 -9.261 1.00 96.12 88 ILE A O 1
ATOM 696 N N . ASN A 1 89 ? -9.615 8.003 -7.778 1.00 94.50 89 ASN A N 1
ATOM 697 C CA . ASN A 1 89 ? -10.267 7.109 -6.826 1.00 94.50 89 ASN A CA 1
ATOM 698 C C . ASN A 1 89 ? -11.235 7.872 -5.927 1.00 94.50 89 ASN A C 1
ATOM 700 O O . ASN A 1 89 ? -10.896 8.170 -4.795 1.00 94.50 89 ASN A O 1
ATOM 704 N N . ARG A 1 90 ? -12.447 8.202 -6.395 1.00 93.19 90 ARG A N 1
ATOM 705 C CA . ARG A 1 90 ? -13.385 9.111 -5.688 1.00 93.19 90 ARG A CA 1
ATOM 706 C C . ARG A 1 90 ? -14.062 8.557 -4.428 1.00 93.19 90 ARG A C 1
ATOM 708 O O . ARG A 1 90 ? -14.590 9.338 -3.639 1.00 93.19 90 ARG A O 1
ATOM 715 N N . LYS A 1 91 ? -14.089 7.238 -4.221 1.00 95.38 91 LYS A N 1
ATOM 716 C CA . LYS A 1 91 ? -14.705 6.642 -3.022 1.00 95.38 91 LYS A CA 1
ATOM 717 C C . LYS A 1 91 ? -13.807 6.902 -1.807 1.00 95.38 91 LYS A C 1
ATOM 719 O O . LYS A 1 91 ? -12.591 6.767 -1.900 1.00 95.38 91 LYS A O 1
ATOM 724 N N . ARG A 1 92 ? -14.392 7.340 -0.688 1.00 94.38 92 ARG A N 1
ATOM 725 C CA . ARG A 1 92 ? -13.660 7.745 0.525 1.00 94.38 92 ARG A CA 1
ATOM 726 C C . ARG A 1 92 ? -14.020 6.843 1.720 1.00 94.38 92 ARG A C 1
ATOM 728 O O . ARG A 1 92 ? -15.189 6.468 1.817 1.00 94.38 92 ARG A O 1
ATOM 735 N N . PRO A 1 93 ? -13.064 6.529 2.618 1.00 94.94 93 PRO A N 1
ATOM 736 C CA . PRO A 1 93 ? -11.629 6.823 2.500 1.00 94.94 93 PRO A CA 1
ATOM 737 C C . PRO A 1 93 ? -10.987 6.076 1.319 1.00 94.94 93 PRO A C 1
ATOM 739 O O . PRO A 1 93 ? -11.399 4.967 0.986 1.00 94.94 93 PRO A O 1
ATOM 742 N N . TYR A 1 94 ? -10.018 6.705 0.652 1.00 96.25 94 TYR A N 1
ATOM 743 C CA . TYR A 1 94 ? -9.181 6.032 -0.341 1.00 96.25 94 TYR A CA 1
ATOM 744 C C . TYR A 1 94 ? -7.924 5.547 0.376 1.00 96.25 94 TYR A C 1
ATOM 746 O O . TYR A 1 94 ? -7.141 6.351 0.879 1.00 96.25 94 TYR A O 1
ATOM 754 N N . PHE A 1 95 ? -7.778 4.230 0.468 1.00 96.88 95 PHE A N 1
ATOM 755 C CA . PHE A 1 95 ? -6.652 3.582 1.126 1.00 96.88 95 PHE A CA 1
ATOM 756 C C . PHE A 1 95 ? -5.449 3.544 0.178 1.00 96.88 95 PHE A C 1
ATOM 758 O O . PHE A 1 95 ? -5.189 2.513 -0.425 1.00 96.88 95 PHE A O 1
ATOM 765 N N . LEU A 1 96 ? -4.746 4.676 0.049 1.00 96.81 96 LEU A N 1
ATOM 766 C CA . LEU A 1 96 ? -3.558 4.812 -0.800 1.00 96.81 96 LEU A CA 1
ATOM 767 C C . LEU A 1 96 ? -2.324 4.253 -0.088 1.00 96.81 96 LEU A C 1
ATOM 769 O O . LEU A 1 96 ? -1.842 4.841 0.885 1.00 96.81 96 LEU A O 1
ATOM 773 N N . LEU A 1 97 ? -1.775 3.156 -0.603 1.00 96.00 97 LEU A N 1
ATOM 774 C CA . LEU A 1 97 ? -0.541 2.564 -0.107 1.00 96.00 97 LEU A CA 1
ATOM 775 C C . LEU A 1 97 ? 0.642 2.889 -1.033 1.00 96.00 97 LEU A C 1
ATOM 777 O O . LEU A 1 97 ? 0.641 2.578 -2.223 1.00 96.00 97 LEU A O 1
ATOM 781 N N . MET A 1 98 ? 1.690 3.498 -0.471 1.00 94.88 98 MET A N 1
ATOM 782 C CA . MET A 1 98 ? 2.895 3.895 -1.204 1.00 94.88 98 MET A CA 1
ATOM 783 C C . MET A 1 98 ? 4.104 3.062 -0.774 1.00 94.88 98 MET A C 1
ATOM 785 O O . MET A 1 98 ? 4.488 3.070 0.397 1.00 94.88 98 MET A O 1
ATOM 789 N N . HIS A 1 99 ? 4.757 2.405 -1.730 1.00 93.50 99 HIS A N 1
ATOM 790 C CA . HIS A 1 99 ? 6.024 1.729 -1.489 1.00 93.50 99 HIS A CA 1
ATOM 791 C C . HIS A 1 99 ? 7.173 2.742 -1.526 1.00 93.50 99 HIS A C 1
ATOM 793 O O . HIS A 1 99 ? 7.371 3.466 -2.506 1.00 93.50 99 HIS A O 1
ATOM 799 N N . VAL A 1 100 ? 7.954 2.773 -0.444 1.00 91.12 100 VAL A N 1
ATOM 800 C CA . VAL A 1 100 ? 9.157 3.597 -0.303 1.00 91.12 100 VAL A CA 1
ATOM 801 C C . VAL A 1 100 ? 10.378 2.690 -0.276 1.00 91.12 100 VAL A C 1
ATOM 803 O O . VAL A 1 100 ? 10.541 1.872 0.626 1.00 91.12 100 VAL A O 1
ATOM 806 N N . ARG A 1 101 ? 11.285 2.872 -1.238 1.00 83.50 101 ARG A N 1
ATOM 807 C CA . ARG A 1 101 ? 12.501 2.061 -1.317 1.00 83.50 101 ARG A CA 1
ATOM 808 C C . ARG A 1 101 ? 13.421 2.308 -0.123 1.00 83.50 101 ARG A C 1
ATOM 810 O O . ARG A 1 101 ? 13.624 3.457 0.264 1.00 83.50 101 ARG A O 1
ATOM 817 N N . ASN A 1 102 ? 14.046 1.247 0.383 1.00 70.06 102 ASN A N 1
ATOM 818 C CA . ASN A 1 102 ? 14.880 1.239 1.591 1.00 70.06 102 ASN A CA 1
ATOM 819 C C . ASN A 1 102 ? 16.054 2.239 1.609 1.00 70.06 102 ASN A C 1
ATOM 821 O O . ASN A 1 102 ? 16.489 2.633 2.685 1.00 70.06 102 ASN A O 1
ATOM 825 N N . PHE A 1 103 ? 16.577 2.652 0.451 1.00 74.19 103 PHE A N 1
ATOM 826 C CA . PHE A 1 103 ? 17.627 3.678 0.361 1.00 74.19 103 PHE A CA 1
ATOM 827 C C . PHE A 1 103 ? 17.091 5.097 0.110 1.00 74.19 103 PHE A C 1
ATOM 829 O O . PHE A 1 103 ? 17.863 6.012 -0.173 1.00 74.19 103 PHE A O 1
ATOM 836 N N . SER A 1 104 ? 15.775 5.296 0.192 1.00 74.88 104 SER A N 1
ATOM 837 C CA . SER A 1 104 ? 15.182 6.631 0.148 1.00 74.88 104 SER A CA 1
ATOM 838 C C . SER A 1 104 ? 15.417 7.357 1.469 1.00 74.88 104 SER A C 1
ATOM 840 O O . SER A 1 104 ? 15.292 6.780 2.546 1.00 74.88 104 SER A O 1
ATOM 842 N N . ASP A 1 105 ? 15.710 8.652 1.389 1.00 82.75 105 ASP A N 1
ATOM 843 C CA . ASP A 1 105 ? 15.806 9.514 2.565 1.00 82.75 105 ASP A CA 1
ATOM 844 C C . ASP A 1 105 ? 14.405 9.772 3.141 1.00 82.75 105 ASP A C 1
ATOM 846 O O . ASP A 1 105 ? 13.536 10.327 2.462 1.00 82.75 105 ASP A O 1
ATOM 850 N N . ILE A 1 106 ? 14.189 9.422 4.412 1.00 87.38 106 ILE A N 1
ATOM 851 C CA . ILE A 1 106 ? 12.935 9.696 5.125 1.00 87.38 106 ILE A CA 1
ATOM 852 C C . ILE A 1 106 ? 12.556 11.184 5.071 1.00 87.38 106 ILE A C 1
ATOM 854 O O . ILE A 1 106 ? 11.376 11.517 4.967 1.00 87.38 106 ILE A O 1
ATOM 858 N N . LYS A 1 107 ? 13.539 12.096 5.038 1.00 91.56 107 LYS A N 1
ATOM 859 C CA . LYS A 1 107 ? 13.279 13.533 4.886 1.00 91.56 107 LYS A CA 1
ATOM 860 C C . LYS A 1 107 ? 12.710 13.864 3.510 1.00 91.56 107 LYS A C 1
ATOM 862 O O . LYS A 1 107 ? 11.902 14.780 3.400 1.00 91.56 107 LYS A O 1
ATOM 867 N N . ARG A 1 108 ? 13.113 13.145 2.455 1.00 92.31 108 ARG A N 1
ATOM 868 C CA . ARG A 1 108 ? 12.516 13.297 1.118 1.00 92.31 108 ARG A CA 1
ATOM 869 C C . ARG A 1 108 ? 11.058 12.861 1.135 1.00 92.31 108 ARG A C 1
ATOM 871 O O . ARG A 1 108 ? 10.219 13.599 0.634 1.00 92.31 108 ARG A O 1
ATOM 878 N N . VAL A 1 109 ? 10.754 11.722 1.757 1.00 93.81 109 VAL A N 1
ATOM 879 C CA . VAL A 1 109 ? 9.368 11.247 1.904 1.00 93.81 109 VAL A CA 1
ATOM 880 C C . VAL A 1 109 ? 8.523 12.298 2.623 1.00 93.81 109 VAL A C 1
ATOM 882 O O . VAL A 1 109 ? 7.485 12.696 2.110 1.00 93.81 109 VAL A O 1
ATOM 885 N N . GLN A 1 110 ? 9.008 12.837 3.745 1.00 94.38 110 GLN A N 1
ATOM 886 C CA . GLN A 1 110 ? 8.319 13.912 4.467 1.00 94.38 110 GLN A CA 1
ATOM 887 C C . GLN A 1 110 ? 8.068 15.149 3.594 1.00 94.38 110 GLN A C 1
ATOM 889 O O . GLN A 1 110 ? 6.980 15.713 3.636 1.00 94.38 110 GLN A O 1
ATOM 894 N N . ARG A 1 111 ? 9.039 15.570 2.774 1.00 96.12 111 ARG A N 1
ATOM 895 C CA . ARG A 1 111 ? 8.860 16.718 1.869 1.00 96.12 111 ARG A CA 1
ATOM 896 C C . ARG A 1 111 ? 7.842 16.463 0.760 1.00 96.12 111 ARG A C 1
ATOM 898 O O . ARG A 1 111 ? 7.164 17.408 0.378 1.00 96.12 111 ARG A O 1
ATOM 905 N N . VAL A 1 112 ? 7.721 15.230 0.264 1.00 96.50 112 VAL A N 1
ATOM 906 C CA . VAL A 1 112 ? 6.642 14.845 -0.665 1.00 96.50 112 VAL A CA 1
ATOM 907 C C . VAL A 1 112 ? 5.293 14.929 0.048 1.00 96.50 112 VAL A C 1
ATOM 909 O O . VAL A 1 112 ? 4.402 15.621 -0.429 1.00 96.50 112 VAL A O 1
ATOM 912 N N . LEU A 1 113 ? 5.165 14.311 1.227 1.00 96.38 113 LEU A N 1
ATOM 913 C CA . LEU A 1 113 ? 3.913 14.307 1.990 1.00 96.38 113 LEU A CA 1
ATOM 914 C C . LEU A 1 113 ? 3.464 15.720 2.401 1.00 96.38 113 LEU A C 1
ATOM 916 O O . LEU A 1 113 ? 2.282 16.028 2.326 1.00 96.38 113 LEU A O 1
ATOM 920 N N . ASN A 1 114 ? 4.397 16.612 2.745 1.00 97.12 114 ASN A N 1
ATOM 921 C CA . ASN A 1 114 ? 4.101 18.010 3.088 1.00 97.12 114 ASN A CA 1
ATOM 922 C C . ASN A 1 114 ? 3.575 18.850 1.909 1.00 97.12 114 ASN A C 1
ATOM 924 O O . ASN A 1 114 ? 3.140 19.981 2.121 1.00 97.12 114 ASN A O 1
ATOM 928 N N . ARG A 1 115 ? 3.668 18.348 0.672 1.00 97.88 115 ARG A N 1
ATOM 929 C CA . ARG A 1 115 ? 3.103 19.000 -0.519 1.00 97.88 115 ARG A CA 1
ATOM 930 C C . ARG A 1 115 ? 1.676 18.548 -0.810 1.00 97.88 115 ARG A C 1
ATOM 932 O O . ARG A 1 115 ? 1.023 19.190 -1.627 1.00 97.88 115 ARG A O 1
ATOM 939 N N . LEU A 1 116 ? 1.219 17.465 -0.181 1.00 97.94 116 LEU A N 1
ATOM 940 C CA . LEU A 1 116 ? -0.131 16.953 -0.365 1.00 97.94 116 LEU A CA 1
ATOM 941 C C . LEU A 1 116 ? -1.146 17.891 0.286 1.00 97.94 116 LEU A C 1
ATOM 943 O O . LEU A 1 116 ? -0.890 18.533 1.307 1.00 97.94 116 LEU A O 1
ATOM 947 N N . SER A 1 117 ? -2.317 17.969 -0.325 1.00 96.62 117 SER A N 1
ATOM 948 C CA . SER A 1 117 ? -3.439 18.746 0.166 1.00 96.62 117 SER A CA 1
ATOM 949 C C . SER A 1 117 ? -3.969 18.189 1.497 1.00 96.62 117 SER A C 1
ATOM 951 O O . SER A 1 117 ? -3.798 17.004 1.799 1.00 96.62 117 SER A O 1
ATOM 953 N N . PRO A 1 118 ? -4.677 19.006 2.301 1.00 96.94 118 PRO A N 1
ATOM 954 C CA . PRO A 1 118 ? -5.160 18.601 3.627 1.00 96.94 118 PRO A CA 1
ATOM 955 C C . PRO A 1 118 ? -6.151 17.425 3.648 1.00 96.94 118 PRO A C 1
ATOM 957 O O . PRO A 1 118 ? -6.568 17.010 4.724 1.00 96.94 118 PRO A O 1
ATOM 960 N N . GLN A 1 119 ? -6.572 16.915 2.485 1.00 95.81 119 GLN A N 1
ATOM 961 C CA . GLN A 1 119 ? -7.426 15.729 2.386 1.00 95.81 119 GLN A CA 1
ATOM 962 C C . GLN A 1 119 ? -6.675 14.421 2.681 1.00 95.81 119 GLN A C 1
ATOM 964 O O . GLN A 1 119 ? -7.318 13.392 2.882 1.00 95.81 119 GLN A O 1
ATOM 969 N N . PHE A 1 120 ? -5.339 14.443 2.657 1.00 97.62 120 PHE A N 1
ATOM 970 C CA . PHE A 1 120 ? -4.511 13.286 2.969 1.00 97.62 120 PHE A CA 1
ATOM 971 C C . PHE A 1 120 ? -4.228 13.207 4.464 1.00 97.62 120 PHE A C 1
ATOM 973 O O . PHE A 1 120 ? -3.826 14.184 5.094 1.00 97.62 120 PHE A O 1
ATOM 980 N N . GLU A 1 121 ? -4.360 12.002 5.005 1.00 96.88 121 GLU A N 1
ATOM 981 C CA . GLU A 1 121 ? -4.000 11.684 6.379 1.00 96.88 121 GLU A CA 1
ATOM 982 C C . GLU A 1 121 ? -2.958 10.562 6.374 1.00 96.88 121 GLU A C 1
ATOM 984 O O . GLU A 1 121 ? -3.192 9.482 5.831 1.00 96.88 121 GLU A O 1
ATOM 989 N N . LEU A 1 122 ? -1.790 10.820 6.970 1.00 96.38 122 LEU A N 1
ATOM 990 C CA . LEU A 1 122 ? -0.771 9.796 7.179 1.00 96.38 122 LEU A CA 1
ATOM 991 C C . LEU A 1 122 ? -1.069 9.050 8.479 1.00 96.38 122 LEU A C 1
ATOM 993 O O . LEU A 1 122 ? -1.007 9.636 9.559 1.00 96.38 122 LEU A O 1
ATOM 997 N N . VAL A 1 123 ? -1.302 7.745 8.376 1.00 96.69 123 VAL A N 1
ATOM 998 C CA . VAL A 1 123 ? -1.535 6.867 9.528 1.00 96.69 123 VAL A CA 1
ATOM 999 C C . VAL A 1 123 ? -0.510 5.726 9.573 1.00 96.69 123 VAL A C 1
ATOM 1001 O O . VAL A 1 123 ? 0.053 5.360 8.538 1.00 96.69 123 VAL A O 1
ATOM 1004 N N . PRO A 1 124 ? -0.254 5.131 10.754 1.00 95.38 124 PRO A N 1
ATOM 1005 C CA . PRO A 1 124 ? 0.512 3.890 10.857 1.00 95.38 124 PRO A CA 1
ATOM 1006 C C . PRO A 1 124 ? -0.111 2.759 10.028 1.00 95.38 124 PRO A C 1
ATOM 1008 O O . PRO A 1 124 ? -1.334 2.668 9.917 1.00 95.38 124 PRO A O 1
ATOM 1011 N N . LEU A 1 125 ? 0.721 1.869 9.480 1.00 95.31 125 LEU A N 1
ATOM 1012 C CA . LEU A 1 125 ? 0.266 0.804 8.579 1.00 95.31 125 LEU A CA 1
ATOM 1013 C C . LEU A 1 125 ? -0.722 -0.174 9.241 1.00 95.31 125 LEU A C 1
ATOM 1015 O O . LEU A 1 125 ? -1.652 -0.648 8.596 1.00 95.31 125 LEU A O 1
ATOM 1019 N N . ASP A 1 126 ? -0.566 -0.476 10.527 1.00 95.25 126 ASP A N 1
ATOM 1020 C CA . ASP A 1 126 ? -1.501 -1.355 11.232 1.00 95.25 126 ASP A CA 1
ATOM 1021 C C . ASP A 1 126 ? -2.873 -0.684 11.434 1.00 95.25 126 ASP A C 1
ATOM 1023 O O . ASP A 1 126 ? -3.904 -1.335 11.273 1.00 95.25 126 ASP A O 1
ATOM 1027 N N . THR A 1 127 ? -2.895 0.620 11.730 1.00 96.75 127 THR A N 1
ATOM 1028 C CA . THR A 1 127 ? -4.117 1.437 11.771 1.00 96.75 127 THR A CA 1
ATOM 1029 C C . THR A 1 127 ? -4.774 1.496 10.396 1.00 96.75 127 THR A C 1
ATOM 1031 O O . THR A 1 127 ? -5.972 1.241 10.290 1.00 96.75 127 THR A O 1
ATOM 1034 N N . PHE A 1 128 ? -3.991 1.740 9.341 1.00 97.44 128 PHE A N 1
ATOM 1035 C CA . PHE A 1 128 ? -4.453 1.718 7.952 1.00 97.44 128 PHE A CA 1
ATOM 1036 C C . PHE A 1 128 ? -5.168 0.404 7.615 1.00 97.44 128 PHE A C 1
ATOM 1038 O O . PHE A 1 128 ? -6.305 0.421 7.145 1.00 97.44 128 PHE A O 1
ATOM 1045 N N . LEU A 1 129 ? -4.537 -0.740 7.903 1.00 97.69 129 LEU A N 1
ATOM 1046 C CA . LEU A 1 129 ? -5.103 -2.059 7.609 1.00 97.69 129 LEU A CA 1
ATOM 1047 C C . LEU A 1 129 ? -6.349 -2.350 8.456 1.00 97.69 129 LEU A C 1
ATOM 1049 O O . LEU A 1 129 ? -7.320 -2.885 7.934 1.00 97.69 129 LEU A O 1
ATOM 1053 N N . LYS A 1 130 ? -6.386 -1.949 9.732 1.00 97.19 130 LYS A N 1
ATOM 1054 C CA . LYS A 1 130 ? -7.606 -2.077 10.552 1.00 97.19 130 LYS A CA 1
ATOM 1055 C C . LYS A 1 130 ? -8.764 -1.274 9.958 1.00 97.19 130 LYS A C 1
ATOM 1057 O O . LYS A 1 130 ? -9.846 -1.822 9.771 1.00 97.19 130 LYS A O 1
ATOM 1062 N N . MET A 1 131 ? -8.529 -0.011 9.599 1.00 97.81 131 MET A N 1
ATOM 1063 C CA . MET A 1 131 ? -9.546 0.843 8.972 1.00 97.81 131 MET A CA 1
ATOM 1064 C C . MET A 1 131 ? -10.054 0.238 7.657 1.00 97.81 131 MET A C 1
ATOM 1066 O O . MET A 1 131 ? -11.263 0.179 7.424 1.00 97.81 131 MET A O 1
ATOM 1070 N N . ALA A 1 132 ? -9.139 -0.251 6.818 1.00 97.44 132 ALA A N 1
ATOM 1071 C CA . ALA A 1 132 ? -9.470 -0.830 5.524 1.00 97.44 132 ALA A CA 1
ATOM 1072 C C . ALA A 1 132 ? -10.194 -2.179 5.627 1.00 97.44 132 ALA A C 1
ATOM 1074 O O . ALA A 1 132 ? -11.050 -2.485 4.800 1.00 97.44 132 ALA A O 1
ATOM 1075 N N . GLY A 1 133 ? -9.883 -2.971 6.653 1.00 97.50 133 GLY A N 1
ATOM 1076 C CA . GLY A 1 133 ? -10.581 -4.215 6.954 1.00 97.50 133 GLY A CA 1
ATOM 1077 C C . GLY A 1 133 ? -11.982 -4.007 7.532 1.00 97.50 133 GLY A C 1
ATOM 1078 O O . GLY A 1 133 ? -12.878 -4.806 7.267 1.00 97.50 133 GLY A O 1
ATOM 1079 N N . GLU A 1 134 ? -12.194 -2.940 8.305 1.00 97.12 134 GLU A N 1
ATOM 1080 C CA . GLU A 1 134 ? -13.501 -2.628 8.893 1.00 97.12 134 GLU A CA 1
ATOM 1081 C C . GLU A 1 134 ? -14.466 -1.973 7.904 1.00 97.12 134 GLU A C 1
ATOM 1083 O O . GLU A 1 134 ? -15.647 -2.317 7.892 1.00 97.12 134 GLU A O 1
ATOM 1088 N N . THR A 1 135 ? -13.981 -1.037 7.084 1.00 95.56 135 THR A N 1
ATOM 1089 C CA . THR A 1 135 ? -14.807 -0.299 6.114 1.00 95.56 135 THR A CA 1
ATOM 1090 C C . THR A 1 135 ? -14.122 -0.255 4.742 1.00 95.56 135 THR A C 1
ATOM 1092 O O . THR A 1 135 ? -13.640 0.802 4.323 1.00 95.56 135 THR A O 1
ATOM 1095 N N . PRO A 1 136 ? -14.051 -1.386 4.014 1.00 95.81 136 PRO A N 1
ATOM 1096 C CA . PRO A 1 136 ? -13.374 -1.436 2.725 1.00 95.81 136 PRO A CA 1
ATOM 1097 C C . PRO A 1 136 ? -14.084 -0.582 1.676 1.00 95.81 136 PRO A C 1
ATOM 1099 O O . PRO A 1 136 ? -15.303 -0.640 1.488 1.00 95.81 136 PRO A O 1
ATOM 1102 N N . THR A 1 137 ? -13.297 0.194 0.936 1.00 95.88 137 THR A N 1
ATOM 1103 C CA . THR A 1 137 ? -13.794 1.011 -0.176 1.00 95.88 137 THR A CA 1
ATOM 1104 C C . THR A 1 137 ? -13.424 0.457 -1.548 1.00 95.88 137 THR A C 1
ATOM 1106 O O . THR A 1 137 ? -14.095 0.806 -2.519 1.00 95.88 137 THR A O 1
ATOM 1109 N N . PHE A 1 138 ? -12.461 -0.455 -1.629 1.00 94.50 138 PHE A N 1
ATOM 1110 C CA . PHE A 1 138 ? -12.056 -1.156 -2.847 1.00 94.50 138 PHE A CA 1
ATOM 1111 C C . PHE A 1 138 ? -12.965 -2.354 -3.167 1.00 94.50 138 PHE A C 1
ATOM 1113 O O . PHE A 1 138 ? -13.713 -2.836 -2.314 1.00 94.50 138 PHE A O 1
ATOM 1120 N N . ALA A 1 139 ? -12.909 -2.819 -4.415 1.00 94.00 139 ALA A N 1
ATOM 1121 C CA . ALA A 1 139 ? -13.581 -4.037 -4.859 1.00 94.00 139 ALA A CA 1
ATOM 1122 C C . ALA A 1 139 ? -12.628 -5.234 -4.766 1.00 94.00 139 ALA A C 1
ATOM 1124 O O . ALA A 1 139 ? -11.426 -5.078 -4.978 1.00 94.00 139 ALA A O 1
ATOM 1125 N N . GLU A 1 140 ? -13.165 -6.418 -4.462 1.00 96.31 140 GLU A N 1
ATOM 1126 C CA . GLU A 1 140 ? -12.372 -7.648 -4.483 1.00 96.31 140 GLU A CA 1
ATOM 1127 C C . GLU A 1 140 ? -11.855 -7.927 -5.900 1.00 96.31 140 GLU A C 1
ATOM 1129 O O . GLU A 1 140 ? -12.596 -7.802 -6.878 1.00 96.31 140 GLU A O 1
ATOM 1134 N N . ARG A 1 141 ? -10.575 -8.293 -6.000 1.00 96.00 141 ARG A N 1
ATOM 1135 C CA . ARG A 1 141 ? -9.906 -8.602 -7.261 1.00 96.00 141 ARG A CA 1
ATOM 1136 C C . ARG A 1 141 ? -8.685 -9.487 -7.031 1.00 96.00 141 ARG A C 1
ATOM 1138 O O . ARG A 1 141 ? -7.856 -9.187 -6.172 1.00 96.00 141 ARG A O 1
ATOM 1145 N N . TYR A 1 142 ? -8.531 -10.496 -7.880 1.00 95.06 142 TYR A N 1
ATOM 1146 C CA . TYR A 1 142 ? -7.339 -11.334 -7.989 1.00 95.06 142 TYR A CA 1
ATOM 1147 C C . TYR A 1 142 ? -6.798 -11.364 -9.418 1.00 95.06 142 TYR A C 1
ATOM 1149 O O . TYR A 1 142 ? -7.492 -11.054 -10.393 1.00 95.06 142 TYR A O 1
ATOM 1157 N N . ARG A 1 143 ? -5.547 -11.806 -9.562 1.00 92.19 143 ARG A N 1
ATOM 1158 C CA . ARG A 1 143 ? -4.989 -12.133 -10.874 1.00 92.19 143 ARG A CA 1
ATOM 1159 C C . ARG A 1 143 ? -5.794 -13.261 -11.516 1.00 92.19 143 ARG A C 1
ATOM 1161 O O . ARG A 1 143 ? -5.971 -14.319 -10.915 1.00 92.19 143 ARG A O 1
ATOM 1168 N N . GLY A 1 144 ? -6.207 -13.051 -12.763 1.00 87.00 144 GLY A N 1
ATOM 1169 C CA . GLY A 1 144 ? -6.977 -14.027 -13.536 1.00 87.00 144 GLY A CA 1
ATOM 1170 C C . GLY A 1 144 ? -8.491 -13.916 -13.366 1.00 87.00 144 GLY A C 1
ATOM 1171 O O . GLY A 1 144 ? -9.212 -14.580 -14.107 1.00 87.00 144 GLY A O 1
ATOM 1172 N N . ASP A 1 145 ? -8.984 -13.049 -12.475 1.00 84.62 145 ASP A N 1
ATOM 1173 C CA . ASP A 1 145 ? -10.406 -12.716 -12.453 1.00 84.62 145 ASP A CA 1
ATOM 1174 C C . ASP A 1 145 ? -10.768 -11.988 -13.755 1.00 84.62 145 ASP A C 1
ATOM 1176 O O . ASP A 1 145 ? -10.176 -10.960 -14.112 1.00 84.62 145 ASP A O 1
ATOM 1180 N N . THR A 1 146 ? -11.758 -12.511 -14.476 1.00 60.59 146 THR A N 1
ATOM 1181 C CA . THR A 1 146 ? -12.380 -11.785 -15.582 1.00 60.59 146 THR A CA 1
ATOM 1182 C C . THR A 1 146 ? -13.061 -10.558 -14.997 1.00 60.59 146 THR A C 1
ATOM 1184 O O . THR A 1 146 ? -13.936 -10.711 -14.145 1.00 60.59 146 THR A O 1
ATOM 1187 N N . GLN A 1 147 ? -12.671 -9.355 -15.430 1.00 51.16 147 GLN A N 1
ATOM 1188 C CA . GLN A 1 147 ? -13.389 -8.135 -15.062 1.00 51.16 147 GLN A CA 1
ATOM 1189 C C . GLN A 1 147 ? -14.838 -8.280 -15.538 1.00 51.16 147 GLN A C 1
ATOM 1191 O O . GLN A 1 147 ? -15.124 -8.215 -16.732 1.00 51.16 147 GLN A O 1
ATOM 1196 N N . GLY A 1 148 ? -15.740 -8.585 -14.610 1.00 47.50 148 GLY A N 1
ATOM 1197 C CA . GLY A 1 148 ? -17.163 -8.599 -14.882 1.00 47.50 148 GLY A CA 1
ATOM 1198 C C . GLY A 1 148 ? -17.665 -7.165 -14.871 1.00 47.50 148 GLY A C 1
ATOM 1199 O O . GLY A 1 148 ? -17.755 -6.604 -13.788 1.00 47.50 148 GLY A O 1
ATOM 1200 N N . GLY A 1 149 ? -17.970 -6.637 -16.061 1.00 32.56 149 GLY A N 1
ATOM 1201 C CA . GLY A 1 149 ? -18.904 -5.526 -16.314 1.00 32.56 149 GLY A CA 1
ATOM 1202 C C . GLY A 1 149 ? -18.619 -4.201 -15.626 1.00 32.56 149 GLY A C 1
ATOM 1203 O O . GLY A 1 149 ? -19.076 -4.043 -14.476 1.00 32.56 149 GLY A O 1
#

Nearest PDB structures (foldseek):
  1s3l-assembly1_A  TM=5.857E-01  e=1.933E+00  Methanocald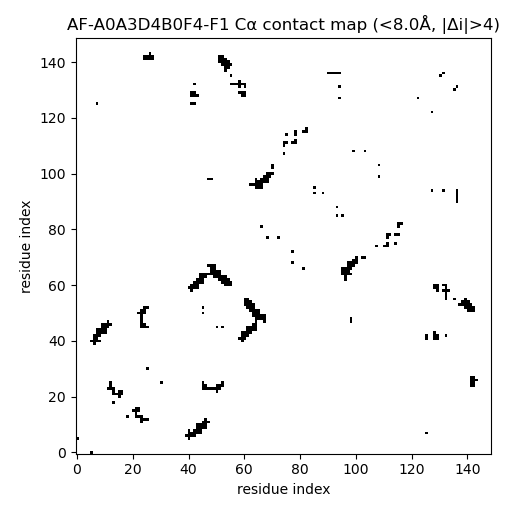ococcus jannaschii
  2q05-assembly1_A  TM=2.819E-01  e=2.514E+00  Vaccinia virus WR
  2q05-assembly1_D  TM=2.499E-01  e=2.064E+00  Vaccinia virus WR